Protein AF-A0A0P9XBF2-F1 (afdb_monomer_lite)

Sequence (95 aa):
KVWLQPGGEVELKRLLPTFSYDQWPADHIRIEYGEKGLGIHPLPQCKLYIQRGAATKPLERYQGLKESLRGQHAEPYQIHVGELDQPHVIWQLRW

pLDDT: mean 80.18, std 15.95, range [39.22, 95.62]

Radius of gyration: 13.4 Å; chains: 1; bounding box: 36×26×35 Å

Foldseek 3Di:
DDDADAQGKDWDDDDDDDDDDPDDDLLIWTWHQHPQGIKTAARPPWWKWKDWDPDIDTRPGIDGDGPVCAPVDPTWIWIWTHDPPDDTDIDTDGD

Organism: NCBI:txid251707

Secondary structure (DSSP, 8-state):
---PPTT-EEEE--SS-----SS--TTSEEEEEETTEEEEPPPTTS-EEEEETTEEEE--S-EEEEGGGTT--SSPEEEEES-TTSS-EEEEE--

Structure (mmCIF, N/CA/C/O backbone):
data_AF-A0A0P9XBF2-F1
#
_entry.id   AF-A0A0P9XBF2-F1
#
loop_
_atom_site.group_PDB
_atom_site.id
_atom_site.type_symbol
_atom_site.label_atom_id
_atom_site.label_alt_id
_atom_site.label_comp_id
_atom_site.label_asym_id
_atom_site.label_entity_id
_atom_site.label_seq_id
_atom_site.pdbx_PDB_ins_code
_atom_site.Cartn_x
_atom_site.Cartn_y
_atom_site.Cartn_z
_atom_site.occupancy
_atom_site.B_iso_or_equiv
_atom_site.auth_seq_id
_atom_site.auth_comp_id
_atom_site.auth_asym_id
_atom_site.auth_atom_id
_atom_site.pdbx_PDB_model_num
ATOM 1 N N . LYS A 1 1 ? -2.534 -14.660 6.642 1.00 48.72 1 LYS A N 1
ATOM 2 C CA . LYS A 1 1 ? -3.561 -13.631 6.949 1.00 48.72 1 LYS A CA 1
ATOM 3 C C . LYS A 1 1 ? -3.001 -12.788 8.089 1.00 48.72 1 LYS A C 1
ATOM 5 O O . LYS A 1 1 ? -2.795 -13.348 9.156 1.00 48.72 1 LYS A O 1
ATOM 10 N N . VAL A 1 2 ? -2.628 -11.533 7.831 1.00 54.25 2 VAL A N 1
ATOM 11 C CA . VAL A 1 2 ? -2.038 -10.631 8.838 1.00 54.25 2 VAL A CA 1
ATOM 12 C C . VAL A 1 2 ? -3.160 -9.779 9.425 1.00 54.25 2 VAL A C 1
ATOM 14 O O . VAL A 1 2 ? -3.994 -9.283 8.672 1.00 54.25 2 VAL A O 1
ATOM 17 N N . TRP A 1 3 ? -3.206 -9.651 10.749 1.00 54.69 3 TRP A N 1
ATOM 18 C CA . TRP A 1 3 ? -4.192 -8.842 11.463 1.00 54.69 3 TRP A CA 1
ATOM 19 C C . TRP A 1 3 ? -3.452 -7.750 12.233 1.00 54.69 3 TRP A C 1
ATOM 21 O O . TRP A 1 3 ? -2.697 -8.055 13.152 1.00 54.69 3 TRP A O 1
ATOM 31 N N . LEU A 1 4 ? -3.647 -6.494 11.831 1.00 63.44 4 LEU A N 1
ATOM 32 C CA . LEU A 1 4 ? -3.069 -5.322 12.487 1.00 63.44 4 LEU A CA 1
ATOM 33 C C . LEU A 1 4 ? -3.990 -4.859 13.622 1.00 63.44 4 LEU A C 1
ATOM 35 O O . LEU A 1 4 ? -5.187 -4.661 13.404 1.00 63.44 4 LEU A O 1
ATOM 39 N N . GLN A 1 5 ? -3.438 -4.701 14.825 1.00 65.06 5 GLN A N 1
ATOM 40 C CA . GLN A 1 5 ? -4.114 -4.052 15.954 1.00 65.06 5 GLN A CA 1
ATOM 41 C C . GLN A 1 5 ? -3.854 -2.537 15.910 1.00 65.06 5 GLN A C 1
ATOM 43 O O . GLN A 1 5 ? -2.858 -2.132 15.308 1.00 65.06 5 GLN A O 1
ATOM 48 N N . PRO A 1 6 ? -4.706 -1.693 16.517 1.00 59.78 6 PRO A N 1
ATOM 49 C CA . PRO A 1 6 ? -4.437 -0.259 16.624 1.00 59.78 6 PRO A CA 1
ATOM 50 C C . PRO A 1 6 ? -3.072 0.009 17.273 1.00 59.78 6 PRO A C 1
ATOM 52 O O . PRO A 1 6 ? -2.750 -0.588 18.299 1.00 59.78 6 PRO A O 1
ATOM 55 N N . GLY A 1 7 ? -2.261 0.875 16.659 1.00 69.12 7 GLY A N 1
ATOM 56 C CA . GLY A 1 7 ? -0.869 1.115 17.065 1.00 69.12 7 GLY A CA 1
ATOM 57 C C . GLY A 1 7 ? 0.122 0.055 16.568 1.00 69.12 7 GLY A C 1
ATOM 58 O O . GLY A 1 7 ? 1.313 0.148 16.850 1.00 69.12 7 GLY A O 1
ATOM 59 N N . GLY A 1 8 ? -0.354 -0.950 15.831 1.00 64.50 8 GLY A N 1
ATOM 60 C CA . GLY A 1 8 ? 0.471 -1.947 15.170 1.00 64.50 8 GLY A CA 1
ATOM 61 C C . GLY A 1 8 ? 1.002 -1.442 13.833 1.00 64.50 8 GLY A C 1
ATOM 62 O O . GLY A 1 8 ? 0.264 -0.891 13.013 1.00 64.50 8 GLY A O 1
ATOM 63 N N . GLU A 1 9 ? 2.281 -1.699 13.592 1.00 59.50 9 GLU A N 1
ATOM 64 C CA . GLU A 1 9 ? 2.930 -1.498 12.301 1.00 59.50 9 GLU A CA 1
ATOM 65 C C . GLU A 1 9 ? 3.335 -2.859 11.728 1.00 59.50 9 GLU A C 1
ATOM 67 O O . GLU A 1 9 ? 3.781 -3.746 12.460 1.00 59.50 9 GLU A O 1
ATOM 72 N N . VAL A 1 10 ? 3.163 -3.043 10.417 1.00 67.88 10 VAL A N 1
ATOM 73 C CA . VAL A 1 10 ? 3.670 -4.224 9.708 1.00 67.88 10 VAL A CA 1
ATOM 74 C C . VAL A 1 10 ? 4.474 -3.773 8.503 1.00 67.88 10 VAL A C 1
ATOM 76 O O . VAL A 1 10 ? 4.005 -3.018 7.653 1.00 67.88 10 VAL A O 1
ATOM 79 N N . GLU A 1 11 ? 5.683 -4.308 8.428 1.00 64.88 11 GLU A N 1
ATOM 80 C CA . GLU A 1 11 ? 6.581 -4.202 7.291 1.00 64.88 11 GLU A CA 1
ATOM 81 C C . GLU A 1 11 ? 6.352 -5.401 6.358 1.00 64.88 11 GLU A C 1
ATOM 83 O O . GLU A 1 11 ? 6.471 -6.559 6.769 1.00 64.88 11 GLU A O 1
ATOM 88 N N . LEU A 1 12 ? 5.991 -5.145 5.098 1.00 67.31 12 LEU A N 1
ATOM 89 C CA . LEU A 1 12 ? 5.768 -6.208 4.115 1.00 67.31 12 LEU A CA 1
ATOM 90 C C . LEU A 1 12 ? 7.035 -6.435 3.280 1.00 67.31 12 LEU A C 1
ATOM 92 O O . LEU A 1 12 ? 7.356 -5.634 2.400 1.00 67.31 12 LEU A O 1
ATOM 96 N N . LYS A 1 13 ? 7.739 -7.546 3.543 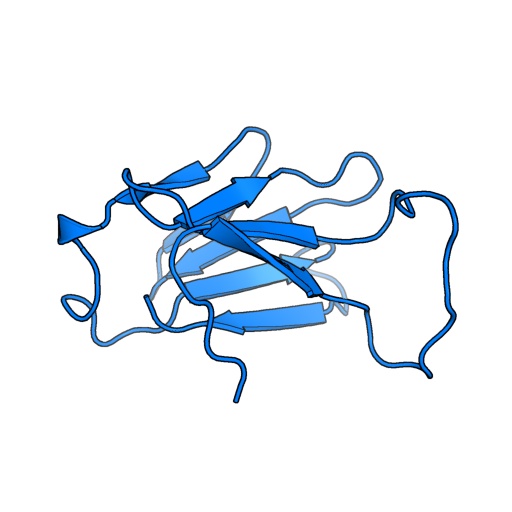1.00 64.75 13 LYS A N 1
ATOM 97 C CA . LYS A 1 13 ? 8.942 -7.969 2.802 1.00 64.75 13 LYS A CA 1
ATOM 98 C C . LYS A 1 13 ? 8.573 -8.735 1.535 1.00 64.75 13 LYS A C 1
ATOM 100 O O . LYS A 1 13 ? 7.747 -9.649 1.584 1.00 64.75 13 LYS A O 1
ATOM 105 N N . ARG A 1 14 ? 9.220 -8.437 0.405 1.00 57.03 14 ARG A N 1
ATOM 106 C CA . ARG A 1 14 ? 9.156 -9.302 -0.787 1.00 57.03 14 ARG A CA 1
ATOM 107 C C . ARG A 1 14 ? 9.728 -10.684 -0.432 1.00 57.03 14 ARG A C 1
ATOM 109 O O . ARG A 1 14 ? 10.818 -10.767 0.112 1.00 57.03 14 ARG A O 1
ATOM 116 N N . LEU A 1 15 ? 8.958 -11.740 -0.711 1.00 60.09 15 LEU A N 1
ATOM 117 C CA . LEU A 1 15 ? 9.232 -13.162 -0.433 1.00 60.09 15 LEU A CA 1
ATOM 118 C C . LEU A 1 15 ? 10.734 -13.548 -0.444 1.00 60.09 15 LEU A C 1
ATOM 120 O O . LEU A 1 15 ? 11.272 -13.765 -1.524 1.00 60.09 15 LEU A O 1
ATOM 124 N N . LEU A 1 16 ? 11.368 -13.658 0.739 1.00 39.22 16 LEU A N 1
ATOM 125 C CA . LEU A 1 16 ? 12.567 -14.456 1.114 1.00 39.22 16 LEU A CA 1
ATOM 126 C C . LEU A 1 16 ? 12.863 -14.254 2.635 1.00 39.22 16 LEU A C 1
ATOM 128 O O . LEU A 1 16 ? 12.256 -13.365 3.235 1.00 39.22 16 LEU A O 1
ATOM 132 N N . PRO A 1 17 ? 13.654 -15.125 3.312 1.00 40.56 17 PRO A N 1
ATOM 133 C CA . PRO A 1 17 ? 13.503 -15.419 4.739 1.00 40.56 17 PRO A CA 1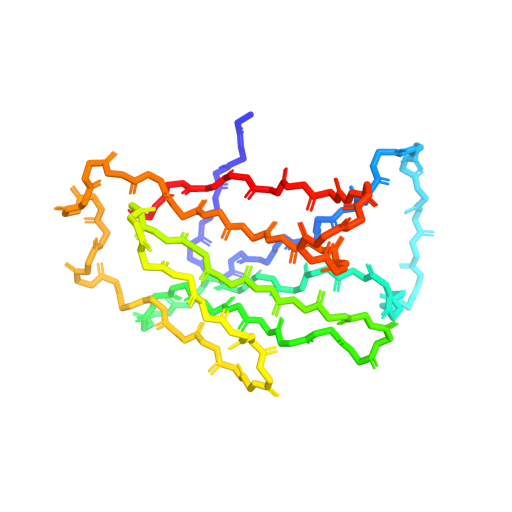
ATOM 134 C C . PRO A 1 17 ? 13.817 -14.235 5.654 1.00 40.56 17 PRO A C 1
ATOM 136 O O . PRO A 1 17 ? 14.599 -13.343 5.340 1.00 40.56 17 PRO A O 1
ATOM 139 N N . THR A 1 18 ? 13.177 -14.270 6.819 1.00 39.25 18 THR A N 1
ATOM 140 C CA . THR A 1 18 ? 13.275 -13.305 7.913 1.00 39.25 18 THR A CA 1
ATOM 141 C C . THR A 1 18 ? 14.719 -13.001 8.300 1.00 39.25 18 THR A C 1
ATOM 143 O O . THR A 1 18 ? 15.362 -13.791 8.986 1.00 39.25 18 THR A O 1
ATOM 146 N N . PHE A 1 19 ? 15.188 -11.812 7.932 1.00 46.38 19 PHE A N 1
ATOM 147 C CA . PHE A 1 19 ? 16.327 -11.167 8.576 1.00 46.38 19 PHE A CA 1
ATOM 148 C C . PHE A 1 19 ? 15.828 -10.198 9.652 1.00 46.38 19 PHE A C 1
ATOM 150 O O . PHE A 1 19 ? 14.872 -9.447 9.427 1.00 46.38 19 PHE A O 1
ATOM 157 N N . SER A 1 20 ? 16.469 -10.258 10.820 1.00 40.41 20 SER A N 1
ATOM 158 C CA . SER A 1 20 ? 16.395 -9.234 11.863 1.00 40.41 20 SER A CA 1
ATOM 159 C C . SER A 1 20 ? 17.200 -8.031 11.384 1.00 40.41 20 SER A C 1
ATOM 161 O O . SER A 1 20 ? 18.361 -8.199 11.014 1.00 40.41 20 SER A O 1
ATOM 163 N N . TYR A 1 21 ? 16.592 -6.849 11.359 1.00 50.94 21 TYR A N 1
ATOM 164 C CA . TYR A 1 21 ? 17.263 -5.620 10.948 1.00 50.94 21 TYR A CA 1
ATOM 165 C C . TYR A 1 21 ? 17.267 -4.616 12.098 1.00 50.94 21 TYR A C 1
ATOM 167 O O . TYR A 1 21 ? 16.236 -4.399 12.729 1.00 50.94 21 TYR A O 1
ATOM 175 N N . ASP A 1 22 ? 18.410 -3.966 12.308 1.00 53.94 22 ASP A N 1
ATOM 176 C CA . ASP A 1 22 ? 18.544 -2.807 13.200 1.00 53.94 22 ASP A CA 1
ATOM 177 C C . ASP A 1 22 ? 18.146 -1.488 12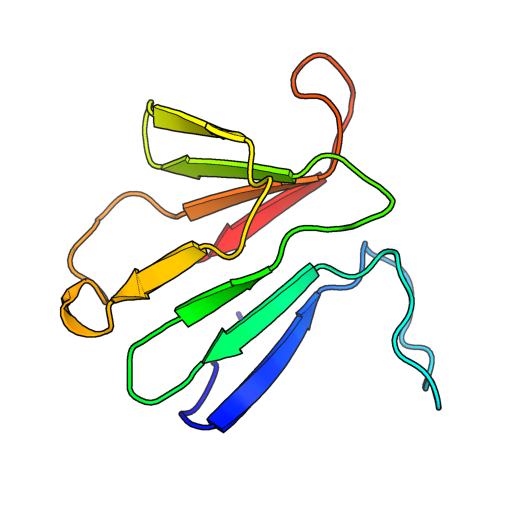.494 1.00 53.94 22 ASP A C 1
ATOM 179 O O . ASP A 1 22 ? 18.154 -0.420 13.104 1.00 53.94 22 ASP A O 1
ATOM 183 N N . GLN A 1 23 ? 17.818 -1.538 11.191 1.00 53.88 23 GLN A N 1
ATOM 184 C CA . GLN A 1 23 ? 17.496 -0.386 10.338 1.00 53.88 23 GLN A CA 1
ATOM 185 C C . GLN A 1 23 ? 16.373 -0.714 9.345 1.00 53.88 23 GLN A C 1
ATOM 187 O O . GLN A 1 23 ? 16.306 -1.826 8.824 1.00 53.88 23 GLN A O 1
ATOM 192 N N . TRP A 1 24 ? 15.523 0.271 9.041 1.00 55.69 24 TRP A N 1
ATOM 193 C CA . TRP A 1 24 ? 14.444 0.133 8.058 1.00 55.69 24 TRP A CA 1
ATOM 194 C C . TRP A 1 24 ? 15.009 0.010 6.639 1.00 55.69 24 TRP A C 1
ATOM 196 O O . TRP A 1 24 ? 15.663 0.951 6.174 1.00 55.69 24 TRP A O 1
ATOM 206 N N . PRO A 1 25 ? 14.761 -1.095 5.919 1.00 59.19 25 PRO A N 1
ATOM 207 C CA . PRO A 1 25 ? 15.334 -1.258 4.597 1.00 59.19 25 PRO A CA 1
ATOM 208 C C . PRO A 1 25 ? 14.467 -0.519 3.561 1.00 59.19 25 PRO A C 1
ATOM 210 O O . PRO A 1 25 ? 13.238 -0.591 3.565 1.00 59.19 25 PRO A O 1
ATOM 213 N N . ALA A 1 26 ? 15.113 0.255 2.688 1.00 63.94 26 ALA A N 1
ATOM 214 C CA . ALA A 1 26 ? 14.476 1.244 1.807 1.00 63.94 26 ALA A CA 1
ATOM 215 C C . ALA A 1 26 ? 13.610 0.661 0.664 1.00 63.94 26 ALA A C 1
ATOM 217 O O . ALA A 1 26 ? 13.077 1.403 -0.163 1.00 63.94 26 ALA A O 1
ATOM 218 N N . ASP A 1 27 ? 13.463 -0.658 0.634 1.00 66.25 27 ASP A N 1
ATOM 219 C CA . ASP A 1 27 ? 12.689 -1.474 -0.296 1.00 66.25 27 ASP A CA 1
ATOM 220 C C . ASP A 1 27 ? 11.401 -2.061 0.327 1.00 66.25 27 ASP A C 1
ATOM 222 O O . ASP A 1 27 ? 10.698 -2.836 -0.327 1.00 66.25 27 ASP A O 1
ATOM 226 N N . HIS A 1 28 ? 11.047 -1.666 1.557 1.00 74.19 28 HIS A N 1
ATOM 227 C CA . HIS A 1 28 ? 9.865 -2.160 2.269 1.00 74.19 28 HIS A CA 1
ATOM 228 C C . HIS A 1 28 ? 8.670 -1.209 2.200 1.00 74.19 28 HIS A C 1
ATOM 230 O O . HIS A 1 28 ? 8.780 -0.008 2.441 1.00 74.19 28 HIS A O 1
ATOM 236 N N . ILE A 1 29 ? 7.481 -1.764 1.942 1.00 80.56 29 ILE A N 1
ATOM 237 C CA . ILE A 1 29 ? 6.236 -0.993 2.023 1.00 80.56 29 ILE A CA 1
ATOM 238 C C . ILE A 1 29 ? 5.889 -0.797 3.495 1.00 80.56 29 ILE A C 1
ATOM 240 O O . ILE A 1 29 ? 5.649 -1.772 4.215 1.00 80.56 29 ILE A O 1
ATOM 244 N N . ARG A 1 30 ? 5.804 0.464 3.922 1.00 84.62 30 ARG A N 1
ATOM 245 C CA . ARG A 1 30 ? 5.346 0.813 5.265 1.00 84.62 30 ARG A CA 1
ATOM 246 C C . ARG A 1 30 ? 3.832 0.983 5.280 1.00 84.62 30 ARG A C 1
ATOM 248 O O . ARG A 1 30 ? 3.287 1.840 4.575 1.00 84.62 30 ARG A O 1
ATOM 255 N N . ILE A 1 31 ? 3.179 0.170 6.107 1.00 86.31 31 ILE A N 1
ATOM 256 C CA . ILE A 1 31 ? 1.753 0.264 6.399 1.00 86.31 31 ILE A CA 1
ATOM 257 C C . ILE A 1 31 ? 1.578 0.483 7.902 1.00 86.31 31 ILE A C 1
ATOM 259 O O . ILE A 1 31 ? 2.022 -0.326 8.716 1.00 86.31 31 ILE A O 1
ATOM 263 N N . GLU A 1 32 ? 0.913 1.573 8.261 1.00 86.81 32 GLU A N 1
ATOM 264 C CA . GLU A 1 32 ? 0.639 1.956 9.646 1.00 86.81 32 GLU A CA 1
ATOM 265 C C . GLU A 1 32 ? -0.852 1.842 9.928 1.00 86.81 32 GLU A C 1
ATOM 267 O O . GLU A 1 32 ? -1.662 2.298 9.123 1.00 86.81 32 GLU A O 1
ATOM 272 N N . TYR A 1 33 ? -1.238 1.295 11.078 1.00 83.62 33 TYR A N 1
ATOM 273 C CA . TYR A 1 33 ? -2.614 1.390 11.549 1.00 83.62 33 TYR A CA 1
ATOM 274 C C . TYR A 1 33 ? -2.695 2.280 12.791 1.00 83.62 33 TYR A C 1
ATOM 276 O O . TYR A 1 33 ? -2.264 1.899 13.879 1.00 83.62 33 TYR A O 1
ATOM 284 N N . GLY A 1 34 ? -3.268 3.473 12.627 1.00 84.31 34 GLY A N 1
ATOM 285 C CA . GLY A 1 34 ? -3.496 4.424 13.715 1.00 84.31 34 GLY A CA 1
ATOM 286 C C . GLY A 1 34 ? -4.975 4.747 13.917 1.00 84.31 34 GLY A C 1
ATOM 287 O O . GLY A 1 34 ? -5.847 4.240 13.216 1.00 84.31 34 GLY A O 1
ATOM 288 N N . GLU A 1 35 ? -5.263 5.670 14.835 1.00 83.25 35 GLU A N 1
ATOM 289 C CA . GLU A 1 35 ? -6.637 6.067 15.195 1.00 83.25 35 GLU A CA 1
ATOM 290 C C . GLU A 1 35 ? -7.465 6.596 14.012 1.00 83.25 35 GLU A C 1
ATOM 292 O O . GLU A 1 35 ? -8.690 6.501 13.999 1.00 83.25 35 GLU A O 1
ATOM 297 N N . LYS A 1 36 ? -6.802 7.161 12.995 1.00 84.88 36 LYS A N 1
ATOM 298 C CA . LYS A 1 36 ? -7.455 7.720 11.799 1.00 84.88 36 LYS A CA 1
ATOM 299 C C . LYS A 1 36 ? -7.693 6.674 10.699 1.00 84.88 36 LYS A C 1
ATOM 301 O O . LYS A 1 36 ? -8.395 6.976 9.728 1.00 84.88 36 LYS A O 1
ATOM 306 N N . GLY A 1 37 ? -7.140 5.470 10.850 1.00 89.25 37 GLY A N 1
ATOM 307 C CA . GLY A 1 37 ? -7.219 4.362 9.901 1.00 89.25 37 GLY A CA 1
ATOM 308 C C . GLY A 1 37 ? -5.848 3.883 9.414 1.00 89.25 37 GLY A C 1
ATOM 309 O O . GLY A 1 37 ? -4.835 4.059 10.094 1.00 89.25 37 GLY A O 1
ATOM 310 N N . LEU A 1 38 ? -5.823 3.262 8.233 1.00 91.00 38 LEU A N 1
ATOM 311 C CA . LEU A 1 38 ? -4.632 2.646 7.646 1.00 91.00 38 LEU A CA 1
ATOM 312 C C . LEU A 1 38 ? -3.847 3.654 6.794 1.00 91.00 38 LEU A C 1
ATOM 314 O O . LEU A 1 38 ? -4.383 4.212 5.842 1.00 91.00 38 LEU A O 1
ATOM 318 N N . GLY A 1 39 ? -2.576 3.876 7.092 1.00 91.50 39 GLY A N 1
ATOM 319 C CA . GLY A 1 39 ? -1.653 4.676 6.296 1.00 91.50 39 GLY A CA 1
ATOM 320 C C . GLY A 1 39 ? -0.766 3.804 5.420 1.00 91.50 39 GLY A C 1
ATOM 321 O O . GLY A 1 39 ? -0.185 2.844 5.910 1.00 91.50 39 GLY A O 1
ATOM 322 N N . ILE A 1 40 ? -0.634 4.148 4.141 1.00 91.38 40 ILE A N 1
ATOM 323 C CA . ILE A 1 40 ? 0.295 3.505 3.204 1.00 91.38 40 ILE A CA 1
ATOM 324 C C . ILE A 1 40 ? 1.270 4.573 2.716 1.00 91.38 40 ILE A C 1
ATOM 326 O O . ILE A 1 40 ? 0.857 5.594 2.154 1.00 91.38 40 ILE A O 1
ATOM 330 N N . HIS A 1 41 ? 2.561 4.345 2.939 1.00 91.00 41 HIS A N 1
ATOM 331 C CA . HIS A 1 41 ? 3.613 5.277 2.539 1.00 91.00 41 HIS A CA 1
ATOM 332 C C . HIS A 1 41 ? 4.158 4.962 1.143 1.00 91.00 41 HIS A C 1
ATOM 334 O O . HIS A 1 41 ? 4.188 3.792 0.749 1.00 91.00 41 HIS A O 1
ATOM 340 N N . PRO A 1 42 ? 4.599 5.986 0.389 1.00 90.69 42 PRO A N 1
ATOM 341 C CA . PRO A 1 42 ? 5.316 5.772 -0.860 1.00 90.69 42 PRO A CA 1
ATOM 342 C C . PRO A 1 42 ? 6.663 5.085 -0.594 1.00 90.69 42 PRO A C 1
ATOM 344 O O . PRO A 1 42 ? 7.227 5.203 0.496 1.00 90.69 42 PRO A O 1
ATOM 347 N N . LEU A 1 43 ? 7.197 4.402 -1.607 1.00 85.56 43 LEU A N 1
ATOM 348 C CA . LEU A 1 43 ? 8.506 3.758 -1.538 1.00 85.56 43 LEU A CA 1
ATOM 349 C C . LEU A 1 43 ? 9.534 4.604 -2.311 1.00 85.56 43 LEU A C 1
ATOM 351 O O . LEU A 1 43 ? 9.333 4.833 -3.501 1.00 85.56 43 LEU A O 1
ATOM 355 N N . PRO A 1 44 ? 10.636 5.074 -1.697 1.00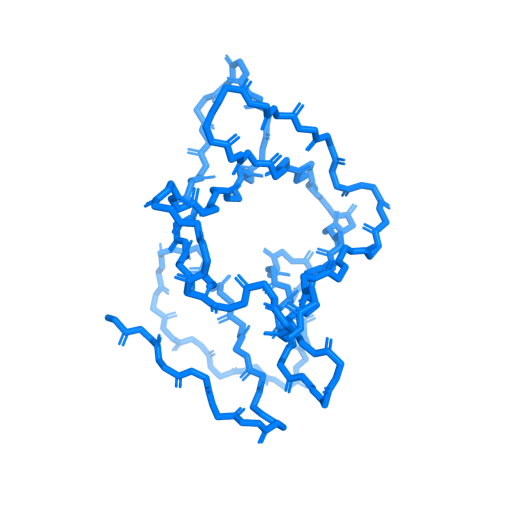 80.38 44 PRO A N 1
ATOM 356 C CA . PRO A 1 44 ? 11.570 5.977 -2.378 1.00 80.38 44 PRO A CA 1
ATOM 357 C C . PRO A 1 44 ? 12.288 5.344 -3.575 1.00 80.38 44 PRO A C 1
ATOM 359 O O . PRO A 1 44 ? 12.649 6.035 -4.523 1.00 80.38 44 PRO A O 1
ATOM 362 N N . GLN A 1 45 ? 12.518 4.032 -3.523 1.00 82.31 45 GLN A N 1
ATOM 363 C CA . GLN A 1 45 ? 13.351 3.311 -4.488 1.00 82.31 45 GLN A CA 1
ATOM 364 C C . GLN A 1 45 ? 12.542 2.572 -5.563 1.00 82.31 45 GLN A C 1
ATOM 366 O O . GLN A 1 45 ? 13.122 1.915 -6.425 1.00 82.31 45 GLN A O 1
ATOM 371 N N . CYS A 1 46 ? 11.206 2.631 -5.520 1.00 83.25 46 CYS A N 1
ATOM 372 C CA . CYS A 1 46 ? 10.355 1.890 -6.447 1.00 83.25 46 CYS A CA 1
ATOM 373 C C . CYS A 1 46 ? 8.980 2.547 -6.603 1.00 83.25 46 CYS A C 1
ATOM 375 O O . CYS A 1 46 ? 8.437 3.104 -5.652 1.00 83.25 46 CYS A O 1
ATOM 377 N N . LYS A 1 47 ? 8.376 2.435 -7.790 1.00 90.31 47 LYS A N 1
ATOM 378 C CA . LYS A 1 47 ? 7.011 2.915 -8.006 1.00 90.31 47 LYS A CA 1
ATOM 379 C C . LYS A 1 47 ? 6.008 2.026 -7.285 1.00 90.31 47 LYS A C 1
ATOM 381 O O . LYS A 1 47 ? 6.028 0.802 -7.424 1.00 90.31 47 LYS A O 1
ATOM 386 N N . LEU A 1 48 ? 5.111 2.670 -6.547 1.00 92.69 48 LEU A N 1
ATOM 387 C CA . LEU A 1 48 ? 3.952 2.031 -5.950 1.00 92.69 48 LEU A CA 1
ATOM 388 C C . LEU A 1 48 ? 2.685 2.499 -6.655 1.00 92.69 48 LEU A C 1
ATOM 390 O O . LEU A 1 48 ? 2.524 3.688 -6.929 1.00 92.69 48 LEU A O 1
ATOM 394 N N . TYR A 1 49 ? 1.757 1.576 -6.884 1.00 95.06 49 TYR A N 1
ATOM 395 C CA . TYR A 1 49 ? 0.407 1.900 -7.333 1.00 95.06 49 TYR A CA 1
ATOM 396 C C . TYR A 1 49 ? -0.607 1.282 -6.386 1.00 95.06 49 TYR A C 1
ATOM 398 O O . TYR A 1 49 ? -0.467 0.128 -5.988 1.00 95.06 49 TYR A O 1
ATOM 406 N N . ILE A 1 50 ? -1.645 2.042 -6.048 1.00 94.81 50 ILE A N 1
ATOM 407 C CA . ILE A 1 50 ? -2.804 1.525 -5.326 1.00 94.81 50 ILE A CA 1
ATOM 408 C C . ILE A 1 50 ? -3.928 1.319 -6.329 1.00 94.81 50 ILE A C 1
ATOM 410 O O . ILE A 1 50 ? -4.357 2.265 -6.995 1.00 94.81 50 ILE A O 1
ATOM 414 N N . GLN A 1 51 ? -4.427 0.091 -6.383 1.00 95.25 51 GLN A N 1
ATOM 415 C CA . GLN A 1 51 ? -5.596 -0.289 -7.153 1.00 95.25 51 GLN A CA 1
ATOM 416 C C . GLN A 1 51 ? -6.732 -0.728 -6.226 1.00 95.25 51 GLN A C 1
ATOM 418 O O . GLN A 1 51 ? -6.520 -1.407 -5.220 1.00 95.25 51 GLN A O 1
ATOM 423 N N . ARG A 1 52 ? -7.959 -0.345 -6.580 1.00 92.75 52 ARG A N 1
ATOM 424 C CA . ARG A 1 52 ? -9.192 -0.898 -6.017 1.00 92.75 52 ARG A CA 1
ATOM 425 C C . ARG A 1 52 ? -10.246 -0.979 -7.115 1.00 92.75 52 ARG A C 1
ATOM 427 O O . ARG A 1 52 ? -10.592 0.038 -7.718 1.00 92.75 52 ARG A O 1
ATOM 434 N N . GLY A 1 53 ? -10.768 -2.179 -7.362 1.00 90.25 53 GLY A N 1
ATOM 435 C CA . GLY A 1 53 ? -11.625 -2.424 -8.524 1.00 90.25 53 GLY A CA 1
ATOM 436 C C . GLY A 1 53 ? -10.884 -2.072 -9.819 1.00 90.25 53 GLY A C 1
ATOM 437 O O . GLY A 1 53 ? -9.750 -2.505 -10.015 1.00 90.25 53 GLY A O 1
ATOM 438 N N . ALA A 1 54 ? -11.506 -1.253 -10.671 1.00 91.50 54 ALA A N 1
ATOM 439 C CA . ALA A 1 54 ? -10.912 -0.772 -11.923 1.00 91.50 54 ALA A CA 1
ATOM 440 C C . ALA A 1 54 ? -10.043 0.493 -11.765 1.00 91.50 54 ALA A C 1
ATOM 442 O O . ALA A 1 54 ? -9.393 0.916 -12.717 1.00 91.50 54 ALA A O 1
ATOM 443 N N . ALA A 1 55 ? -10.056 1.132 -10.591 1.00 92.94 55 ALA A N 1
ATOM 444 C CA . ALA A 1 55 ? -9.332 2.376 -10.368 1.00 92.94 55 ALA A CA 1
ATOM 445 C C . ALA A 1 55 ? -7.915 2.088 -9.865 1.00 92.94 55 ALA A C 1
ATOM 447 O O . ALA A 1 55 ? -7.751 1.579 -8.755 1.00 92.94 55 ALA A O 1
ATOM 448 N N . THR A 1 56 ? -6.912 2.486 -10.647 1.00 95.62 56 THR A N 1
ATOM 449 C CA . THR A 1 56 ? -5.487 2.382 -10.306 1.00 95.62 56 THR A CA 1
ATOM 450 C C . THR A 1 56 ? -4.859 3.767 -10.306 1.00 95.62 56 THR A C 1
ATOM 452 O O . THR A 1 56 ? -5.101 4.562 -11.213 1.00 95.62 56 THR A O 1
ATOM 455 N N . LYS A 1 57 ? -4.054 4.074 -9.287 1.00 95.31 57 LYS A N 1
ATOM 456 C CA . LYS A 1 57 ? -3.346 5.354 -9.186 1.00 95.31 57 LYS A CA 1
ATOM 457 C C . LYS A 1 57 ? -1.933 5.189 -8.627 1.00 95.31 57 LYS A C 1
ATOM 459 O O . LYS A 1 57 ? -1.734 4.322 -7.773 1.00 95.31 57 LYS A O 1
ATOM 464 N N . PRO A 1 58 ? -0.972 6.025 -9.048 1.00 95.44 58 PRO A N 1
ATOM 465 C CA . PRO A 1 58 ? 0.353 6.044 -8.443 1.00 95.44 58 PRO A CA 1
ATOM 466 C C . PRO A 1 58 ? 0.282 6.537 -6.989 1.00 95.44 58 PRO A C 1
ATOM 468 O O . PRO A 1 58 ? -0.528 7.402 -6.639 1.00 95.44 58 PRO A O 1
ATOM 471 N N . LEU A 1 59 ? 1.131 5.971 -6.136 1.00 94.25 59 LEU A N 1
ATOM 472 C CA . LEU A 1 59 ? 1.308 6.349 -4.739 1.00 94.25 59 LEU A CA 1
ATOM 473 C C . LEU A 1 59 ? 2.616 7.132 -4.590 1.00 94.25 59 LEU A C 1
ATOM 475 O O . LEU A 1 59 ? 3.651 6.588 -4.222 1.00 94.25 59 LEU A O 1
ATOM 479 N N . GLU A 1 60 ? 2.551 8.423 -4.896 1.00 91.50 60 GLU A N 1
ATOM 480 C CA . GLU A 1 60 ? 3.699 9.344 -4.811 1.00 91.50 60 GLU A CA 1
ATOM 481 C C . GLU A 1 60 ? 3.816 10.016 -3.436 1.00 91.50 60 GLU A C 1
ATOM 483 O O . GLU A 1 60 ? 4.852 10.560 -3.069 1.00 91.50 60 GLU A O 1
ATOM 488 N N . ARG A 1 61 ? 2.731 9.982 -2.659 1.00 92.56 61 ARG A N 1
ATOM 489 C CA . ARG A 1 61 ? 2.617 10.572 -1.324 1.00 92.56 61 ARG A CA 1
ATOM 490 C C . ARG A 1 61 ? 1.830 9.649 -0.413 1.00 92.56 61 ARG A C 1
ATOM 492 O O . ARG A 1 61 ? 1.122 8.774 -0.898 1.00 92.56 61 ARG A O 1
ATOM 499 N N . TYR A 1 62 ? 1.904 9.896 0.890 1.00 92.38 62 TYR A N 1
ATOM 500 C CA . TYR A 1 62 ? 1.120 9.177 1.891 1.00 92.38 62 TYR A CA 1
ATOM 501 C C . TYR A 1 62 ? -0.361 9.052 1.493 1.00 92.38 62 TYR A C 1
ATOM 503 O O . TYR A 1 62 ? -1.015 10.046 1.155 1.00 92.38 62 TYR A O 1
ATOM 511 N N . GLN A 1 63 ? -0.898 7.834 1.576 1.00 92.62 63 GLN A N 1
ATOM 512 C CA . GLN A 1 63 ? -2.313 7.543 1.380 1.00 92.62 63 GLN A CA 1
ATOM 513 C C . GLN A 1 63 ? -2.921 6.993 2.666 1.00 92.62 63 GLN A C 1
ATOM 515 O O . GLN A 1 63 ? -2.640 5.868 3.064 1.00 92.62 63 GLN A O 1
ATOM 520 N N . GLY A 1 64 ? -3.837 7.761 3.256 1.00 92.62 64 GLY A N 1
ATOM 521 C CA . GLY A 1 64 ? -4.688 7.285 4.344 1.00 92.62 64 GLY A CA 1
ATOM 522 C C . GLY A 1 64 ? -5.963 6.619 3.820 1.00 92.62 64 GLY A C 1
ATOM 523 O O . GLY A 1 64 ? -6.663 7.184 2.975 1.00 92.62 64 GLY A O 1
ATOM 524 N N . LEU A 1 65 ? -6.289 5.442 4.338 1.00 92.00 65 LEU A N 1
ATOM 525 C CA . LEU A 1 65 ? -7.596 4.802 4.254 1.00 92.00 65 LEU A CA 1
ATOM 526 C C . LEU A 1 65 ? -8.300 5.043 5.590 1.00 92.00 65 LEU A C 1
ATOM 528 O O . LEU A 1 65 ? -7.856 4.564 6.629 1.00 92.00 65 LEU A O 1
ATOM 532 N N . LYS A 1 66 ? -9.381 5.827 5.575 1.00 92.56 66 LYS A N 1
ATOM 533 C CA . LYS A 1 66 ? -10.090 6.216 6.804 1.00 92.56 66 LYS A CA 1
ATOM 534 C C . LYS A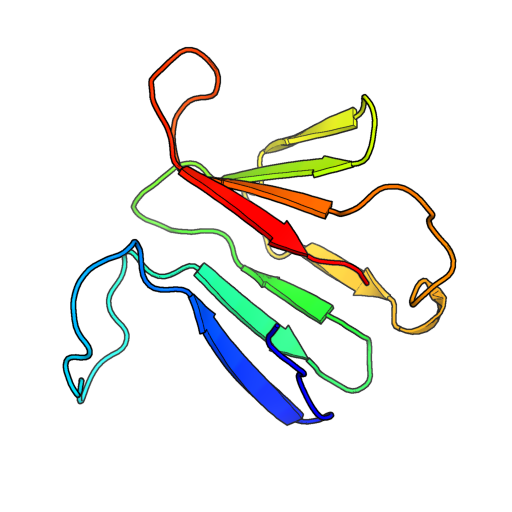 1 66 ? -10.640 4.987 7.531 1.00 92.56 66 LYS A C 1
ATOM 536 O O . LYS A 1 66 ? -11.173 4.096 6.872 1.00 92.56 66 LYS A O 1
ATOM 541 N N . GLU A 1 67 ? -10.606 4.987 8.865 1.00 91.25 67 GLU A N 1
ATOM 542 C CA . GLU A 1 67 ? -11.211 3.921 9.692 1.00 91.25 67 GLU A CA 1
ATOM 543 C C . GLU A 1 67 ? -12.687 3.704 9.364 1.00 91.25 67 GLU A C 1
ATOM 545 O O . GLU A 1 67 ? -13.151 2.574 9.276 1.00 91.25 67 GLU A O 1
ATOM 550 N N . SER A 1 68 ? -13.420 4.782 9.072 1.00 91.56 68 SER A N 1
ATOM 551 C CA . SER A 1 68 ? -14.831 4.687 8.704 1.00 91.56 68 SER A CA 1
ATOM 552 C C . SER A 1 68 ? -15.078 3.850 7.447 1.00 91.56 68 SER A C 1
ATOM 554 O O . SER A 1 68 ? -16.194 3.394 7.263 1.00 91.56 68 SER A O 1
ATOM 556 N N . LEU A 1 69 ? -14.080 3.658 6.577 1.00 89.31 69 LEU A N 1
ATOM 557 C CA . LEU A 1 69 ? -14.201 2.858 5.352 1.00 89.31 69 LEU A CA 1
ATOM 558 C C . LEU A 1 69 ? -13.909 1.368 5.573 1.00 89.31 69 LEU A C 1
ATOM 560 O O . LEU A 1 69 ? -14.052 0.585 4.635 1.00 89.31 69 LEU A O 1
ATOM 564 N N . ARG A 1 70 ? -13.508 0.978 6.787 1.00 88.94 70 ARG A N 1
ATOM 565 C CA . ARG A 1 70 ? -13.155 -0.397 7.119 1.00 88.94 70 ARG A CA 1
ATOM 566 C C . ARG A 1 70 ? -14.358 -1.326 6.934 1.00 88.94 70 ARG A C 1
ATOM 568 O O . ARG A 1 70 ? -15.434 -1.079 7.476 1.00 88.94 70 ARG A O 1
ATOM 575 N N . GLY A 1 71 ? -14.192 -2.377 6.139 1.00 88.00 71 GLY A N 1
ATOM 576 C CA . GLY A 1 71 ? -15.225 -3.359 5.817 1.00 88.00 71 GLY A CA 1
ATOM 577 C C . GLY A 1 71 ? -16.343 -2.847 4.904 1.00 88.00 71 GLY A C 1
ATOM 578 O O . GLY A 1 71 ? -17.271 -3.604 4.626 1.00 88.00 71 GLY A O 1
ATOM 579 N N . GLN A 1 72 ? -16.280 -1.599 4.420 1.00 89.94 72 GLN A N 1
ATOM 580 C CA . GLN A 1 72 ? -17.326 -1.029 3.560 1.00 89.94 72 GLN A CA 1
ATOM 581 C C . GLN A 1 72 ? -17.193 -1.425 2.086 1.00 89.94 72 GLN A C 1
ATOM 583 O O . GLN A 1 72 ? -18.129 -1.245 1.307 1.00 89.94 72 GLN A O 1
ATOM 588 N N . HIS A 1 73 ? -16.028 -1.923 1.672 1.00 87.44 73 HIS A N 1
ATOM 589 C CA . HIS A 1 73 ? -15.743 -2.236 0.275 1.00 87.44 73 HIS A CA 1
ATOM 590 C C . HIS A 1 73 ? -15.557 -3.737 0.074 1.00 87.44 73 HIS A C 1
ATOM 592 O O . HIS A 1 73 ? -14.859 -4.401 0.842 1.00 87.44 73 HIS A O 1
ATOM 598 N N . ALA A 1 74 ? -16.199 -4.272 -0.967 1.00 87.38 74 ALA A N 1
ATOM 599 C CA . ALA A 1 74 ? -16.103 -5.685 -1.313 1.00 87.38 74 ALA A CA 1
ATOM 600 C C . ALA A 1 74 ? -14.771 -5.997 -2.010 1.00 87.38 74 ALA A C 1
ATOM 602 O O . ALA A 1 74 ? -14.165 -7.046 -1.764 1.00 87.38 74 ALA A O 1
ATOM 603 N N . GLU A 1 75 ? -14.302 -5.080 -2.859 1.00 92.06 75 GLU A N 1
ATOM 604 C CA . GLU A 1 75 ? -13.043 -5.206 -3.580 1.00 92.06 75 GLU A CA 1
ATOM 605 C C . GLU A 1 75 ? -11.848 -4.977 -2.642 1.00 92.06 75 GLU A C 1
ATOM 607 O O . GLU A 1 75 ? -11.810 -3.973 -1.921 1.00 92.06 75 GLU A O 1
ATOM 612 N N . PRO A 1 76 ? -10.834 -5.862 -2.660 1.00 91.44 76 PRO A N 1
ATOM 613 C CA . PRO A 1 76 ? -9.611 -5.637 -1.907 1.00 91.44 76 PRO A CA 1
ATOM 614 C C . PRO A 1 76 ? -8.819 -4.467 -2.498 1.00 91.44 76 PRO A C 1
ATOM 616 O O . PRO A 1 76 ? -8.883 -4.177 -3.695 1.00 91.44 76 PRO A O 1
ATOM 619 N N . TYR A 1 77 ? -8.006 -3.844 -1.654 1.00 92.38 77 TYR A N 1
ATOM 620 C CA . TYR A 1 77 ? -6.937 -2.972 -2.112 1.00 92.38 77 TYR A CA 1
ATOM 621 C C . TYR A 1 77 ? -5.779 -3.831 -2.615 1.00 92.38 77 TYR A C 1
ATOM 623 O O . TYR A 1 77 ? -5.406 -4.829 -1.989 1.00 92.38 77 TYR A O 1
ATOM 631 N N . GLN A 1 78 ? -5.199 -3.425 -3.738 1.00 93.19 78 GLN A N 1
ATOM 632 C CA . GLN A 1 78 ? -3.991 -4.008 -4.298 1.00 93.19 78 GLN A CA 1
ATOM 633 C C . GLN A 1 78 ? -2.894 -2.951 -4.307 1.00 93.19 78 GLN A C 1
ATOM 635 O O . GLN A 1 78 ? -3.122 -1.819 -4.733 1.00 93.19 78 GLN A O 1
ATOM 640 N N . ILE A 1 79 ? -1.711 -3.317 -3.826 1.00 92.25 79 ILE A N 1
ATOM 641 C CA . ILE A 1 79 ? -0.515 -2.485 -3.898 1.00 92.25 79 ILE A CA 1
ATOM 642 C C . ILE A 1 79 ? 0.432 -3.149 -4.888 1.00 92.25 79 ILE A C 1
ATOM 644 O O . ILE A 1 79 ? 0.949 -4.236 -4.627 1.00 92.25 79 ILE A O 1
ATOM 648 N N . HIS A 1 80 ? 0.637 -2.497 -6.025 1.00 92.88 80 HIS A N 1
ATOM 649 C CA . HIS A 1 80 ? 1.586 -2.919 -7.045 1.00 92.88 80 HIS A CA 1
ATOM 650 C C . HIS A 1 80 ? 2.941 -2.297 -6.730 1.00 92.88 80 HIS A C 1
ATOM 652 O O . HIS A 1 80 ? 3.022 -1.094 -6.487 1.00 92.88 80 HIS A O 1
ATOM 658 N N . VAL A 1 81 ? 3.989 -3.116 -6.731 1.00 89.88 81 VAL A N 1
ATOM 659 C CA . VAL A 1 81 ? 5.372 -2.709 -6.467 1.00 89.88 81 VAL A CA 1
ATOM 660 C C . VAL A 1 81 ? 6.181 -2.929 -7.736 1.00 89.88 81 VAL A C 1
ATOM 662 O O . VAL A 1 81 ? 6.526 -4.072 -8.044 1.00 89.88 81 VAL A O 1
ATOM 665 N N . GLY A 1 82 ? 6.487 -1.858 -8.460 1.00 88.44 82 GLY A N 1
ATOM 666 C CA . GLY A 1 82 ? 7.102 -1.894 -9.789 1.00 88.44 82 GLY A CA 1
ATOM 667 C C . GLY A 1 82 ? 6.203 -1.282 -10.864 1.00 88.44 82 GLY A C 1
ATOM 668 O O . GLY A 1 82 ? 5.120 -0.780 -10.571 1.00 88.44 82 GLY A O 1
ATOM 669 N N . GLU A 1 83 ? 6.670 -1.309 -12.111 1.00 90.00 83 GLU A N 1
ATOM 670 C CA . GLU A 1 83 ? 5.919 -0.801 -13.263 1.00 90.00 83 GLU A CA 1
ATOM 671 C C . GLU A 1 83 ? 4.754 -1.738 -13.620 1.00 90.00 83 GLU A C 1
ATOM 673 O O . GLU A 1 83 ? 4.895 -2.962 -13.581 1.00 90.00 83 GLU A O 1
ATOM 678 N N . LEU A 1 84 ? 3.598 -1.172 -13.982 1.00 91.62 84 LEU A N 1
ATOM 679 C CA . LEU A 1 84 ? 2.383 -1.949 -14.268 1.00 91.62 84 LEU A CA 1
ATOM 680 C C . LEU A 1 84 ? 2.482 -2.789 -15.552 1.00 91.62 84 LEU A C 1
ATOM 682 O O . LEU A 1 84 ? 1.770 -3.782 -15.681 1.00 91.62 84 LEU A O 1
ATOM 686 N N . ASP A 1 85 ? 3.345 -2.394 -16.487 1.00 92.81 85 ASP A N 1
ATOM 687 C CA . ASP A 1 85 ? 3.594 -3.057 -17.772 1.00 92.81 85 ASP A CA 1
ATOM 688 C C . ASP A 1 85 ? 4.737 -4.091 -17.718 1.00 92.81 85 ASP A C 1
ATOM 690 O O . ASP A 1 85 ? 5.009 -4.767 -18.710 1.00 92.81 85 ASP A O 1
ATOM 694 N N . GLN A 1 86 ? 5.381 -4.255 -16.559 1.00 89.31 86 GLN A N 1
ATOM 695 C CA . GLN A 1 86 ? 6.460 -5.217 -16.332 1.00 89.31 86 GLN A CA 1
ATOM 696 C C . GLN A 1 86 ? 6.060 -6.267 -15.287 1.00 89.31 86 GLN A C 1
ATOM 698 O O . GLN A 1 86 ? 5.126 -6.049 -14.510 1.00 89.31 86 GLN A O 1
ATOM 703 N N . 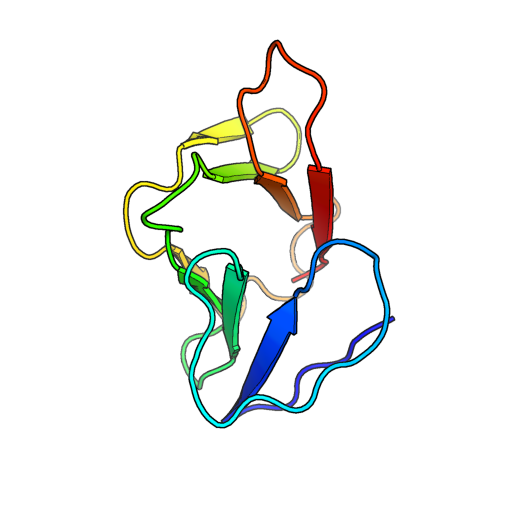PRO A 1 87 ? 6.761 -7.415 -15.209 1.00 87.00 87 PRO A N 1
ATOM 704 C CA . PRO A 1 87 ? 6.620 -8.328 -14.080 1.00 87.00 87 PRO A CA 1
ATOM 705 C C . PRO A 1 87 ? 6.874 -7.598 -12.753 1.00 87.00 87 PRO A C 1
ATOM 707 O O . PRO A 1 87 ? 7.940 -7.024 -12.537 1.00 87.00 87 PRO A O 1
ATOM 710 N N . HIS A 1 88 ? 5.891 -7.623 -11.857 1.00 87.00 88 HIS A N 1
ATOM 711 C CA . HIS A 1 88 ? 5.928 -6.871 -10.606 1.00 87.00 88 HIS A CA 1
ATOM 712 C C . HIS A 1 88 ? 5.242 -7.637 -9.470 1.00 87.00 88 HIS A C 1
ATOM 714 O O . HIS A 1 88 ? 4.616 -8.677 -9.676 1.00 87.00 88 HIS A O 1
ATOM 720 N N . VAL A 1 89 ? 5.383 -7.135 -8.239 1.00 85.94 89 VAL A N 1
ATOM 721 C CA . VAL A 1 89 ? 4.784 -7.771 -7.053 1.00 85.94 89 VAL A CA 1
ATOM 722 C C . VAL A 1 89 ? 3.463 -7.102 -6.723 1.00 85.94 89 VAL A C 1
ATOM 724 O O . VAL A 1 89 ? 3.372 -5.878 -6.754 1.00 85.94 89 VAL A O 1
ATOM 727 N N . ILE A 1 90 ? 2.463 -7.907 -6.365 1.00 88.06 90 ILE A N 1
ATOM 728 C CA . ILE A 1 90 ? 1.144 -7.431 -5.955 1.00 88.06 90 ILE A CA 1
ATOM 729 C C . ILE A 1 90 ? 0.878 -7.894 -4.527 1.00 88.06 90 ILE A C 1
ATOM 731 O O . ILE A 1 90 ? 0.813 -9.092 -4.251 1.00 88.06 90 ILE A O 1
ATOM 735 N N . TRP A 1 91 ? 0.680 -6.937 -3.628 1.00 87.94 91 TRP A N 1
ATOM 736 C CA . TRP A 1 91 ? 0.157 -7.185 -2.288 1.00 87.94 91 TRP A CA 1
ATOM 737 C C . TRP A 1 91 ? -1.340 -6.937 -2.271 1.00 87.94 91 TRP A C 1
ATOM 739 O O . TRP A 1 91 ? -1.805 -5.946 -2.824 1.00 87.94 91 TRP A O 1
ATOM 749 N N . GLN A 1 92 ? -2.098 -7.811 -1.614 1.00 89.06 92 GLN A N 1
ATOM 750 C CA . GLN A 1 92 ? -3.539 -7.643 -1.456 1.00 89.06 92 GLN A CA 1
ATOM 751 C C . GLN A 1 92 ? -3.893 -7.488 0.018 1.00 89.06 92 GLN A C 1
ATOM 753 O O . GLN A 1 92 ? -3.466 -8.288 0.853 1.00 89.06 92 GLN A O 1
ATOM 758 N N . LEU A 1 93 ? -4.714 -6.488 0.329 1.00 87.44 93 LEU A N 1
ATOM 759 C CA . LEU A 1 93 ? -5.247 -6.277 1.670 1.00 87.44 93 LEU A CA 1
ATOM 760 C C . LEU A 1 93 ? -6.724 -5.900 1.619 1.00 87.44 93 LEU A C 1
ATOM 762 O O . LEU A 1 93 ? -7.203 -5.261 0.682 1.00 87.44 93 LEU A O 1
ATOM 766 N N . ARG A 1 94 ? -7.456 -6.313 2.651 1.00 88.06 94 ARG A N 1
ATOM 767 C CA . ARG A 1 94 ? -8.808 -5.825 2.909 1.00 88.06 94 ARG A CA 1
ATOM 768 C C . ARG A 1 94 ? -8.725 -4.796 4.017 1.00 88.06 94 ARG A C 1
ATOM 770 O O . ARG A 1 94 ? -8.046 -5.031 5.016 1.00 88.06 94 ARG A O 1
ATOM 777 N N . TRP A 1 95 ? -9.411 -3.690 3.795 1.00 88.94 95 TRP A N 1
ATOM 778 C CA . TRP A 1 95 ? -9.620 -2.651 4.777 1.00 88.94 95 TRP A CA 1
ATOM 779 C C . TRP A 1 95 ? -11.109 -2.581 5.022 1.00 88.94 95 TRP A C 1
ATOM 781 O O . TRP A 1 95 ? -11.514 -2.952 6.138 1.00 88.94 95 TRP A O 1
#